Protein AF-A0AAE0CDB9-F1 (afdb_monomer_lite)

Organism: NCBI:txid36881

Sequence (172 aa):
MGVLEEVVAECAEGKREVDEMVKLSMFGSLIFMVWVGMQPRWWLKRFVPWWNSMEVGEMQEWFSGRVKYGTYVLASPLTRRTYVGKFWRGSVDRMKKHVRTTLDTGSRGGKKLYGGLRTRGIHTYFMLPLRTYRSKGDCNADEKVIIKRTQRSEDTLNTVGIQRRRSRAGRP

Secondary structure (DSSP, 8-state):
-HHHHHHHHHHHHHHHHHHHHHHHHHHHHHHHHHH-----HHHHHHHHHHHTTS-HHHHHHHHTT--SEEEEEEE-TTSS-EEEEEESS-HHHHHHHHHHHHH-TT--TTHHHHHHHHHH-GGG-EEEEEEEESSHHHHHHHHHHHHHHHS-BTTHHHHHHHHHHHHHTT--

Radius of gyration: 17.76 Å; chains: 1; bounding box: 52×56×37 Å

Structure (mmCIF, N/CA/C/O backbone):
data_AF-A0AAE0CDB9-F1
#
_entry.id   AF-A0AAE0CDB9-F1
#
loop_
_atom_site.group_PDB
_atom_site.id
_atom_site.type_symbol
_atom_si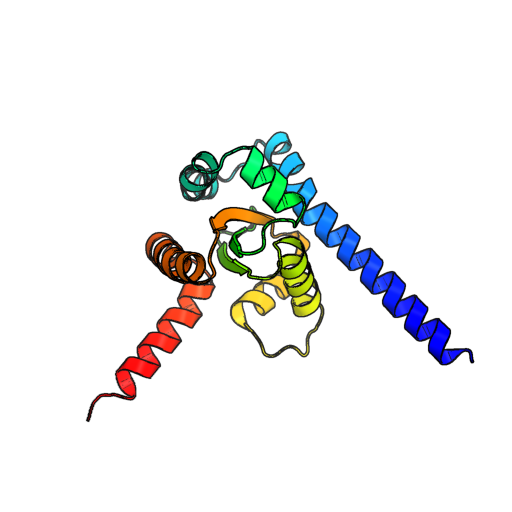te.label_atom_id
_atom_site.label_alt_id
_atom_site.label_comp_id
_atom_site.label_asym_id
_atom_site.label_entity_id
_atom_site.label_seq_id
_atom_site.pdbx_PDB_ins_code
_atom_site.Cartn_x
_atom_site.Cartn_y
_atom_site.Cartn_z
_atom_site.occupancy
_atom_site.B_iso_or_equiv
_atom_site.auth_seq_id
_atom_site.auth_comp_id
_atom_site.auth_asym_id
_atom_site.auth_atom_id
_atom_site.pdbx_PDB_model_num
ATOM 1 N N . MET A 1 1 ? 0.011 -40.985 11.674 1.00 50.28 1 MET A N 1
ATOM 2 C CA . MET A 1 1 ? -0.150 -40.144 10.467 1.00 50.28 1 MET A CA 1
ATOM 3 C C . MET A 1 1 ? -1.219 -39.049 10.605 1.00 50.28 1 MET A C 1
ATOM 5 O O . MET A 1 1 ? -1.173 -38.138 9.800 1.00 50.28 1 MET A O 1
ATOM 9 N N . GLY A 1 2 ? -2.103 -39.043 11.619 1.00 48.12 2 GLY A N 1
ATOM 10 C CA . GLY A 1 2 ? -3.221 -38.074 11.691 1.00 48.12 2 GLY A CA 1
ATOM 11 C C . GLY A 1 2 ? -2.865 -36.601 11.962 1.00 48.12 2 GLY A C 1
ATOM 12 O O . GLY A 1 2 ? -3.461 -35.719 11.364 1.00 48.12 2 GLY A O 1
ATOM 13 N N . VAL A 1 3 ? -1.846 -36.308 12.780 1.00 40.22 3 VAL A N 1
ATOM 14 C CA . VAL A 1 3 ? -1.529 -34.916 13.186 1.00 40.22 3 VAL A CA 1
ATOM 15 C C . VAL A 1 3 ? -0.982 -34.067 12.030 1.00 40.22 3 VAL A C 1
ATOM 17 O O . VAL A 1 3 ? -1.172 -32.857 11.987 1.00 40.22 3 VAL A O 1
ATOM 20 N N . LEU A 1 4 ? -0.297 -34.691 11.066 1.00 29.58 4 LEU A N 1
ATOM 21 C CA . LEU A 1 4 ? 0.273 -33.963 9.931 1.00 29.58 4 LEU A CA 1
ATOM 22 C C . LEU A 1 4 ? -0.808 -33.575 8.912 1.00 29.58 4 LEU A C 1
ATOM 24 O O . LEU A 1 4 ? -0.726 -32.501 8.329 1.00 29.58 4 LEU A O 1
ATOM 28 N N . GLU A 1 5 ? -1.820 -34.424 8.715 1.00 37.44 5 GLU A N 1
ATOM 29 C CA . GLU A 1 5 ? -2.939 -34.134 7.811 1.00 37.44 5 GLU A CA 1
ATOM 30 C C . GLU A 1 5 ? -3.867 -33.062 8.386 1.00 37.44 5 GLU A C 1
ATOM 32 O O . GLU A 1 5 ? -4.307 -32.186 7.647 1.00 37.44 5 GLU A O 1
ATOM 37 N N . GLU A 1 6 ? -4.075 -33.058 9.704 1.00 37.62 6 GLU A N 1
ATOM 38 C CA . GLU A 1 6 ? -4.886 -32.056 10.405 1.00 37.62 6 GLU A CA 1
ATOM 39 C C . GLU A 1 6 ? -4.231 -30.660 10.361 1.00 37.62 6 GLU A C 1
ATOM 41 O O . GLU A 1 6 ? -4.872 -29.679 9.988 1.00 37.62 6 GLU A O 1
ATOM 46 N N . VAL A 1 7 ? -2.910 -30.575 10.576 1.00 37.47 7 VAL A N 1
ATOM 47 C CA . VAL A 1 7 ? -2.145 -29.318 10.434 1.00 37.47 7 VAL A CA 1
ATOM 48 C C . VAL A 1 7 ? -2.082 -28.849 8.975 1.00 37.47 7 VAL A C 1
ATOM 50 O O . VAL A 1 7 ? -2.092 -27.645 8.701 1.00 37.47 7 VAL A O 1
ATOM 53 N N . VAL A 1 8 ? -2.018 -29.774 8.011 1.00 41.91 8 VAL A N 1
ATOM 54 C CA . VAL A 1 8 ? -2.049 -29.441 6.577 1.00 41.91 8 VAL A CA 1
ATOM 55 C C . VAL A 1 8 ? -3.437 -28.949 6.156 1.00 41.91 8 VAL A C 1
ATOM 57 O O . VAL A 1 8 ? -3.506 -28.014 5.355 1.00 41.91 8 VAL A O 1
ATOM 60 N N . ALA A 1 9 ? -4.514 -29.501 6.723 1.00 45.53 9 ALA A N 1
ATOM 61 C CA . ALA A 1 9 ? -5.888 -29.057 6.505 1.00 45.53 9 ALA A CA 1
ATOM 62 C C . ALA A 1 9 ? -6.150 -27.668 7.114 1.00 45.53 9 ALA A C 1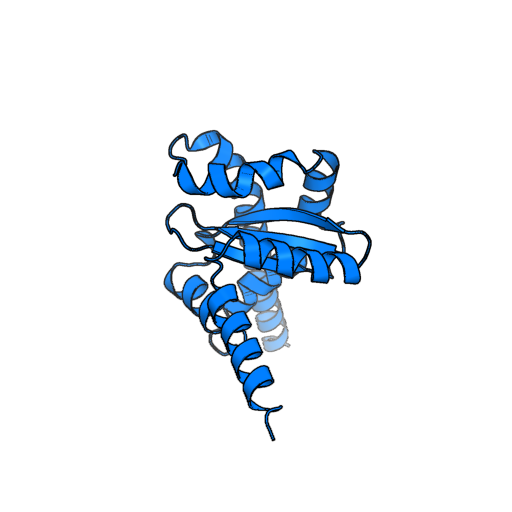
ATOM 64 O O . ALA A 1 9 ? -6.592 -26.780 6.385 1.00 45.53 9 ALA A O 1
ATOM 65 N N . GLU A 1 10 ? -5.754 -27.415 8.368 1.00 42.09 10 GLU A N 1
ATOM 66 C CA . GLU A 1 10 ? -5.826 -26.075 8.984 1.00 42.09 10 GLU A CA 1
ATOM 67 C C . GLU A 1 10 ? -4.988 -25.046 8.203 1.00 42.09 10 GLU A C 1
ATOM 69 O O . GLU A 1 10 ? -5.412 -23.914 7.953 1.00 42.09 10 GLU A O 1
ATOM 74 N N . CYS A 1 11 ? -3.797 -25.439 7.731 1.00 41.84 11 CYS A N 1
ATOM 75 C CA . CYS A 1 11 ? -2.970 -24.590 6.873 1.00 41.84 11 CYS A CA 1
ATOM 76 C C . CYS A 1 11 ? -3.598 -24.340 5.492 1.00 41.84 11 CYS A C 1
ATOM 78 O O . CYS A 1 11 ? -3.310 -23.311 4.869 1.00 41.84 11 CYS A O 1
ATOM 80 N N . ALA A 1 12 ? -4.395 -25.274 4.974 1.00 52.09 12 ALA A N 1
ATOM 81 C CA . ALA A 1 12 ? -5.096 -25.139 3.702 1.00 52.09 12 ALA A CA 1
ATOM 82 C C . ALA A 1 12 ? -6.334 -24.241 3.839 1.00 52.09 12 ALA A C 1
ATOM 84 O O . ALA A 1 12 ? -6.534 -23.371 2.989 1.00 52.09 12 ALA A O 1
ATOM 85 N N . GLU A 1 13 ? -7.095 -24.371 4.927 1.00 56.75 13 GLU A N 1
ATOM 86 C CA . GLU A 1 13 ? -8.220 -23.487 5.252 1.00 56.75 13 GLU A CA 1
ATOM 87 C C . GLU A 1 13 ? -7.752 -22.053 5.491 1.00 56.75 13 GLU A C 1
ATOM 89 O O . GLU A 1 13 ? -8.237 -21.136 4.825 1.00 56.75 13 GLU A O 1
ATOM 94 N N . GLY A 1 14 ? -6.701 -21.854 6.293 1.00 57.88 14 GLY A N 1
ATOM 95 C CA . GLY A 1 14 ? -6.118 -20.526 6.501 1.00 57.88 14 GLY A CA 1
ATOM 96 C C . GLY A 1 14 ? -5.533 -19.910 5.221 1.00 57.88 14 GLY A C 1
ATOM 97 O O . GLY A 1 14 ? -5.554 -18.692 5.034 1.00 57.88 14 GLY A O 1
ATOM 98 N N . LYS A 1 15 ? -5.029 -20.723 4.278 1.00 61.03 15 LYS A N 1
ATOM 99 C CA . LYS A 1 15 ? -4.610 -20.232 2.949 1.00 61.03 15 LYS A CA 1
ATOM 100 C C . LYS A 1 15 ? -5.803 -19.810 2.095 1.00 61.03 15 LYS A C 1
ATOM 102 O O . LYS A 1 15 ? -5.706 -18.790 1.411 1.00 61.03 15 LYS A O 1
ATOM 107 N N . ARG A 1 16 ? -6.895 -20.576 2.128 1.00 65.06 16 ARG A N 1
ATOM 108 C CA . ARG A 1 16 ? -8.112 -20.312 1.354 1.00 65.06 16 ARG A CA 1
ATOM 109 C C . ARG A 1 16 ? -8.809 -19.045 1.846 1.00 65.06 16 ARG A C 1
ATOM 111 O O . ARG A 1 16 ? -9.142 -18.195 1.027 1.00 65.06 16 ARG A O 1
ATOM 118 N N . GLU A 1 17 ? -8.900 -18.862 3.159 1.00 66.12 17 GLU A N 1
ATOM 119 C CA . GLU A 1 17 ? -9.453 -17.658 3.788 1.00 66.12 17 GLU A CA 1
ATOM 120 C C . GLU A 1 17 ? -8.643 -16.402 3.427 1.00 66.12 17 GLU A C 1
ATOM 122 O O . GLU A 1 17 ? -9.200 -15.380 3.023 1.00 66.12 17 GLU A O 1
ATOM 127 N N . VAL A 1 18 ? -7.307 -16.485 3.465 1.00 64.75 18 VAL A N 1
ATOM 128 C CA . VAL A 1 18 ? -6.435 -15.373 3.049 1.00 64.75 18 VAL A CA 1
ATOM 129 C C . VAL A 1 18 ? -6.615 -15.043 1.565 1.00 64.75 18 VAL A C 1
ATOM 131 O O . VAL A 1 18 ? -6.637 -13.865 1.207 1.00 64.75 18 VAL A O 1
ATOM 134 N N . ASP A 1 19 ? -6.742 -16.044 0.695 1.00 71.44 19 ASP A N 1
ATOM 135 C CA . ASP A 1 19 ? -6.957 -15.817 -0.736 1.00 71.44 19 ASP A CA 1
ATOM 136 C C . ASP A 1 19 ? -8.330 -15.193 -1.024 1.00 71.44 19 ASP A C 1
ATOM 138 O O . ASP A 1 19 ? -8.421 -14.295 -1.866 1.00 71.44 19 ASP A O 1
ATOM 142 N N . GLU A 1 20 ? -9.383 -15.589 -0.306 1.00 70.50 20 GLU A N 1
ATOM 143 C CA . GLU A 1 20 ? -10.702 -14.960 -0.420 1.00 70.50 20 GLU A CA 1
ATOM 144 C C . GLU A 1 20 ? -10.717 -13.532 0.124 1.00 70.50 20 GLU A C 1
ATOM 146 O O . GLU A 1 20 ? -11.227 -12.637 -0.548 1.00 70.50 20 GLU A O 1
ATOM 151 N N . MET A 1 21 ? -10.073 -13.266 1.264 1.00 62.78 21 MET A N 1
ATOM 152 C CA . MET A 1 21 ? -9.918 -11.905 1.788 1.00 62.78 21 MET A CA 1
ATOM 153 C C . MET A 1 21 ? -9.136 -11.002 0.831 1.00 62.78 21 MET A C 1
ATOM 155 O O . MET A 1 21 ? -9.481 -9.832 0.652 1.00 62.78 21 MET A O 1
ATOM 159 N N . VAL A 1 22 ? -8.086 -11.525 0.190 1.00 68.44 22 VAL A N 1
ATOM 160 C CA . VAL A 1 22 ? -7.318 -10.778 -0.814 1.00 68.44 22 VAL A CA 1
ATOM 161 C C . VAL A 1 22 ? -8.200 -10.463 -2.019 1.00 68.44 22 VAL A C 1
ATOM 163 O O . VAL A 1 22 ? -8.261 -9.297 -2.416 1.00 68.44 22 VAL A O 1
ATOM 166 N N . LYS A 1 23 ? -8.935 -11.452 -2.545 1.00 68.12 23 LYS A N 1
ATOM 167 C CA . LYS A 1 23 ? -9.891 -11.252 -3.644 1.00 68.12 23 LYS A CA 1
ATOM 168 C C . LYS A 1 23 ? -10.967 -10.232 -3.271 1.00 68.12 23 LYS A C 1
ATOM 170 O O . LYS A 1 23 ? -11.164 -9.286 -4.022 1.00 68.12 23 LYS A O 1
ATOM 175 N N . LEU A 1 24 ? -11.590 -10.343 -2.100 1.00 65.06 24 LEU A N 1
ATOM 176 C CA . LEU A 1 24 ? -12.578 -9.382 -1.598 1.00 65.06 24 LEU A CA 1
ATOM 177 C C . LEU A 1 24 ? -11.988 -7.977 -1.440 1.00 65.06 24 LEU A C 1
ATOM 179 O O . LEU A 1 24 ? -12.629 -7.004 -1.818 1.00 65.06 24 LEU A O 1
ATOM 183 N N . SER A 1 25 ? -10.750 -7.842 -0.964 1.00 64.06 25 SER A N 1
ATOM 184 C CA . SER A 1 25 ? -10.115 -6.525 -0.831 1.00 64.06 25 SER A CA 1
ATOM 185 C C . SER A 1 25 ? -9.767 -5.882 -2.180 1.00 64.06 25 SER A C 1
ATOM 187 O O . SER A 1 25 ? -9.816 -4.656 -2.292 1.00 64.06 25 SER A O 1
ATOM 189 N N . MET A 1 26 ? -9.427 -6.688 -3.197 1.00 64.50 26 MET A N 1
ATOM 190 C CA . MET A 1 26 ? -8.986 -6.232 -4.525 1.00 64.50 26 MET A CA 1
ATOM 191 C C . MET A 1 26 ? -10.145 -6.054 -5.518 1.00 64.50 26 MET A C 1
ATOM 193 O O . MET A 1 26 ? -10.109 -5.140 -6.333 1.00 64.50 26 MET A O 1
ATOM 197 N N . PHE A 1 27 ? -11.183 -6.891 -5.445 1.00 59.94 27 PHE A N 1
ATOM 198 C CA . PHE A 1 27 ? -12.383 -6.801 -6.287 1.00 59.94 27 PHE A CA 1
ATOM 199 C C . PHE A 1 27 ? -13.505 -6.012 -5.616 1.00 59.94 27 PHE A C 1
ATOM 201 O O . PHE A 1 27 ? -14.194 -5.232 -6.275 1.00 59.94 27 PHE A O 1
ATOM 208 N N . GLY A 1 28 ? -13.649 -6.143 -4.295 1.00 56.91 28 GLY A N 1
ATOM 209 C CA . GLY A 1 28 ? -14.584 -5.336 -3.519 1.00 56.91 28 GLY A CA 1
ATOM 210 C C . GLY A 1 28 ? -14.255 -3.851 -3.606 1.00 56.91 28 GLY A C 1
ATOM 211 O O . GLY A 1 28 ? -15.171 -3.047 -3.616 1.00 56.91 28 GLY A O 1
ATOM 212 N N . SER A 1 29 ? -12.988 -3.462 -3.790 1.00 56.69 29 SER A N 1
ATOM 213 C CA . SER A 1 29 ? -12.612 -2.064 -4.053 1.00 56.69 29 SER A CA 1
ATOM 214 C C . SER A 1 29 ? -13.190 -1.538 -5.368 1.00 56.69 29 SER A C 1
ATOM 216 O O . SER A 1 29 ? -13.663 -0.405 -5.400 1.00 56.69 29 SER A O 1
ATOM 218 N N . LEU A 1 30 ? -13.196 -2.340 -6.436 1.00 54.03 30 LEU A N 1
ATOM 219 C CA . LEU A 1 30 ? -13.714 -1.929 -7.743 1.00 54.03 30 LEU A CA 1
ATOM 220 C C . LEU A 1 30 ? -15.244 -1.764 -7.714 1.00 54.03 30 LEU A C 1
ATOM 222 O O . LEU A 1 30 ? -15.767 -0.740 -8.149 1.00 54.03 30 LEU A O 1
ATOM 226 N N . ILE A 1 31 ? -15.951 -2.733 -7.125 1.00 55.62 31 ILE A N 1
ATOM 227 C CA . ILE A 1 31 ? -17.419 -2.726 -7.009 1.00 55.62 31 ILE A CA 1
ATOM 228 C C . ILE A 1 31 ? -17.889 -1.661 -6.007 1.00 55.62 31 ILE A C 1
ATOM 230 O O . ILE A 1 31 ? -18.819 -0.918 -6.298 1.00 55.62 31 ILE A O 1
ATOM 234 N N . PHE A 1 32 ? -17.213 -1.505 -4.865 1.00 52.25 32 PHE A N 1
ATOM 235 C CA . PHE A 1 32 ? -17.520 -0.470 -3.870 1.00 52.25 32 PHE A CA 1
ATOM 236 C C . PHE A 1 32 ? -17.276 0.945 -4.422 1.00 52.25 32 PHE A C 1
ATOM 238 O O . PHE A 1 32 ? -18.015 1.872 -4.103 1.00 52.25 32 PHE A O 1
ATOM 245 N N . MET A 1 33 ? -16.288 1.137 -5.303 1.00 52.44 33 MET A N 1
ATOM 246 C CA . MET A 1 33 ? -16.065 2.439 -5.944 1.00 52.44 33 MET A CA 1
ATOM 247 C C . MET A 1 33 ? -17.187 2.842 -6.905 1.00 52.44 33 MET A C 1
ATOM 249 O O . MET A 1 33 ? -17.522 4.026 -6.950 1.00 52.44 33 MET A O 1
ATOM 253 N N . VAL A 1 34 ? -17.777 1.877 -7.616 1.00 54.28 34 VAL A N 1
ATOM 254 C CA . VAL A 1 34 ? -18.915 2.093 -8.526 1.00 54.28 34 VAL A CA 1
ATOM 255 C C . VAL A 1 34 ? -20.231 2.215 -7.755 1.00 54.28 34 VAL A C 1
ATOM 257 O O . VAL A 1 34 ? -21.057 3.064 -8.075 1.00 54.28 34 VAL A O 1
ATOM 260 N N . TRP A 1 35 ? -20.423 1.399 -6.717 1.00 44.19 35 TRP A N 1
ATOM 261 C CA . TRP A 1 35 ? -21.703 1.282 -6.021 1.00 44.19 35 TRP A CA 1
ATOM 262 C C . TRP A 1 35 ? -21.978 2.417 -5.034 1.00 44.19 35 TRP A C 1
ATOM 264 O O . TRP A 1 35 ? -23.130 2.764 -4.799 1.00 44.19 35 TRP A O 1
ATOM 274 N N . VAL A 1 36 ? -20.944 3.006 -4.430 1.00 46.97 36 VAL A N 1
ATOM 275 C CA . VAL A 1 36 ? -21.188 3.688 -3.161 1.00 46.97 36 VAL A CA 1
ATOM 276 C C . VAL A 1 36 ? -21.816 5.068 -3.292 1.00 46.97 36 VAL A C 1
ATOM 278 O O . VAL A 1 36 ? -22.674 5.352 -2.471 1.00 46.97 36 VAL A O 1
ATOM 281 N N . GLY A 1 37 ? -21.458 5.961 -4.222 1.00 51.56 37 GLY A N 1
ATOM 282 C CA . GLY A 1 37 ? -22.001 7.344 -4.228 1.00 51.56 37 GLY A CA 1
ATOM 283 C C . GLY A 1 37 ? -21.725 8.178 -2.944 1.00 51.56 37 GLY A C 1
ATOM 284 O O . GLY A 1 37 ? -21.654 9.402 -2.991 1.00 51.56 37 GLY A O 1
ATOM 285 N N . MET A 1 38 ? -21.443 7.532 -1.807 1.00 46.44 38 MET A N 1
ATOM 286 C CA . MET A 1 38 ? -20.927 7.995 -0.527 1.00 46.44 38 MET A CA 1
ATOM 287 C C . MET A 1 38 ? -19.401 7.967 -0.581 1.00 46.44 38 MET A C 1
ATOM 289 O O . MET A 1 38 ? -18.725 7.272 0.173 1.00 46.44 38 MET A O 1
ATOM 293 N N . GLN A 1 39 ? -18.814 8.687 -1.522 1.00 57.41 39 GLN A N 1
ATOM 294 C CA . GLN A 1 39 ? -17.375 8.897 -1.509 1.00 57.41 39 GLN A CA 1
ATOM 295 C C . GLN A 1 39 ? -17.097 10.053 -0.542 1.00 57.41 39 GLN A C 1
ATOM 297 O O . GLN A 1 39 ? -17.551 11.174 -0.799 1.00 57.41 39 GLN A O 1
ATOM 302 N N . PRO A 1 40 ? -16.337 9.871 0.555 1.00 55.03 40 PRO A N 1
ATOM 303 C CA . PRO A 1 40 ? -15.833 11.017 1.285 1.00 55.03 40 PRO A CA 1
ATOM 304 C C . PRO A 1 40 ? -14.967 11.846 0.323 1.00 55.03 40 PRO A C 1
ATOM 306 O O . PRO A 1 40 ? -13.839 11.479 0.009 1.00 55.03 40 PRO A O 1
ATOM 309 N N . ARG A 1 41 ? -15.488 12.974 -0.175 1.00 64.69 41 ARG A N 1
ATOM 310 C CA . ARG A 1 41 ? -14.863 13.806 -1.229 1.00 64.69 41 ARG A CA 1
ATOM 311 C C . ARG A 1 41 ? -13.377 14.125 -0.991 1.00 64.69 41 ARG A C 1
ATOM 313 O O . ARG A 1 41 ? -12.654 14.448 -1.927 1.00 64.69 41 ARG A O 1
ATOM 320 N N . TRP A 1 42 ? -12.920 14.048 0.258 1.00 71.00 42 TRP A N 1
ATOM 321 C CA . TRP A 1 42 ? -11.552 14.330 0.673 1.00 71.00 42 TRP A CA 1
ATOM 322 C C . TRP A 1 42 ? -10.506 13.312 0.184 1.00 71.00 42 TRP A C 1
ATOM 324 O O . TRP A 1 42 ? -9.391 13.731 -0.124 1.00 71.00 42 TRP A O 1
ATOM 334 N N . TRP A 1 43 ? -10.808 12.007 0.112 1.00 66.81 43 TRP A N 1
ATOM 335 C CA . TRP A 1 43 ? -9.788 11.005 -0.246 1.00 66.81 43 TRP A CA 1
ATOM 336 C C . TRP A 1 43 ? -9.631 10.873 -1.763 1.00 66.81 43 TRP A C 1
ATOM 338 O O . TRP A 1 43 ? -8.500 10.858 -2.247 1.00 66.81 43 TRP A O 1
ATOM 348 N N . LEU A 1 44 ? -10.738 10.923 -2.517 1.00 67.50 44 LEU A N 1
ATOM 349 C CA . LEU A 1 44 ? -10.703 11.007 -3.979 1.00 67.50 44 LEU A CA 1
ATOM 350 C C . LEU A 1 44 ? -9.881 12.208 -4.442 1.00 67.50 44 LEU A C 1
ATOM 352 O O . LEU A 1 44 ? -8.898 12.028 -5.142 1.00 67.50 44 LEU A O 1
ATOM 356 N N . LYS A 1 45 ? -10.173 13.427 -3.972 1.00 72.81 45 LYS A N 1
ATOM 357 C CA . LYS A 1 45 ? -9.403 14.626 -4.366 1.0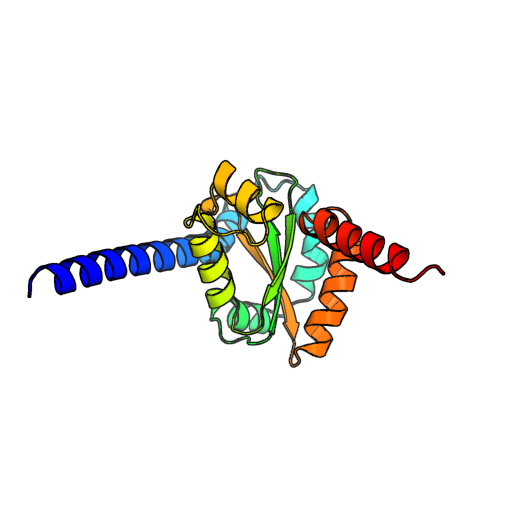0 72.81 45 LYS A CA 1
ATOM 358 C C . LYS A 1 45 ? -7.890 14.490 -4.148 1.00 72.81 45 LYS A C 1
ATOM 360 O O . LYS A 1 45 ? -7.106 15.141 -4.828 1.00 72.81 45 LYS A O 1
ATOM 365 N N . ARG A 1 46 ? -7.479 13.654 -3.196 1.00 73.19 46 ARG A N 1
ATOM 366 C CA . ARG A 1 46 ? -6.082 13.451 -2.815 1.00 73.19 46 ARG A CA 1
ATOM 367 C C . ARG A 1 46 ? -5.372 12.376 -3.639 1.00 73.19 46 ARG A C 1
ATOM 369 O O . ARG A 1 46 ? -4.184 12.538 -3.909 1.00 73.19 46 ARG A O 1
ATOM 376 N N . PHE A 1 47 ? -6.063 11.301 -4.014 1.00 72.00 47 PHE A N 1
ATOM 377 C CA . PHE A 1 47 ? -5.455 10.158 -4.711 1.00 72.00 47 PHE A CA 1
ATOM 378 C C . PHE A 1 47 ? -5.878 10.022 -6.177 1.00 72.00 47 PHE A C 1
ATOM 380 O O . PHE A 1 47 ? -5.135 9.429 -6.951 1.00 72.00 47 PHE A O 1
ATOM 387 N N . VAL A 1 48 ? -6.981 10.647 -6.595 1.00 74.38 48 VAL A N 1
ATOM 388 C CA . VAL A 1 48 ? -7.429 10.703 -7.998 1.00 74.38 48 VAL A CA 1
ATOM 389 C C . VAL A 1 48 ? -6.350 11.235 -8.941 1.00 74.38 48 VAL A C 1
ATOM 391 O O . VAL A 1 48 ? -6.173 10.622 -9.984 1.00 74.38 48 VAL A O 1
ATOM 394 N N . PRO A 1 49 ? -5.557 12.279 -8.615 1.00 77.94 49 PRO A N 1
ATOM 395 C CA . PRO A 1 49 ? -4.495 12.718 -9.524 1.00 77.94 49 PRO A CA 1
ATOM 396 C C . PRO A 1 49 ? -3.446 11.635 -9.809 1.00 77.94 49 PRO A C 1
ATOM 398 O O . PRO A 1 49 ? -2.866 11.605 -10.887 1.00 77.94 49 PRO A O 1
ATOM 401 N N . TRP A 1 50 ? -3.206 10.744 -8.844 1.00 75.50 50 TRP A N 1
ATOM 402 C CA . TRP A 1 50 ? -2.279 9.625 -8.996 1.00 75.50 50 TRP A CA 1
ATOM 403 C C . TRP A 1 50 ? -2.928 8.495 -9.791 1.00 75.50 50 TRP A C 1
ATOM 405 O O . TRP A 1 50 ? -2.310 7.962 -10.705 1.00 75.50 50 TRP A O 1
ATOM 415 N N . TRP A 1 51 ? -4.195 8.197 -9.502 1.00 72.75 51 TRP A N 1
ATOM 416 C CA . TRP A 1 51 ? -4.971 7.200 -10.234 1.00 72.75 51 TRP A CA 1
ATOM 417 C C . TRP A 1 51 ? -5.107 7.555 -11.715 1.00 72.75 51 TRP A C 1
ATOM 419 O O . TRP A 1 51 ? -4.849 6.725 -12.576 1.00 72.75 51 TRP A O 1
ATOM 429 N N . ASN A 1 52 ? -5.448 8.808 -12.014 1.00 75.81 52 ASN A N 1
ATOM 430 C CA . ASN A 1 52 ? -5.598 9.303 -13.381 1.00 75.81 52 ASN A CA 1
ATOM 431 C C . ASN A 1 52 ? -4.274 9.310 -14.156 1.00 75.81 52 ASN A C 1
ATOM 433 O O . ASN A 1 52 ? -4.295 9.471 -15.370 1.00 75.81 52 ASN A O 1
ATOM 437 N N . SER A 1 53 ? -3.135 9.174 -13.468 1.00 79.38 53 SER A N 1
ATOM 438 C CA . SER A 1 53 ? -1.826 9.056 -14.115 1.00 79.38 53 SER A CA 1
ATOM 439 C C . SER A 1 53 ? -1.444 7.622 -14.476 1.00 79.38 53 SER A C 1
ATOM 441 O O . SER A 1 53 ? -0.441 7.445 -15.156 1.00 79.38 53 SER A O 1
ATOM 443 N N . MET A 1 54 ? -2.203 6.621 -14.016 1.00 80.88 54 MET A N 1
ATOM 444 C CA . MET A 1 54 ? -1.979 5.225 -14.384 1.00 80.88 54 MET A CA 1
ATOM 445 C C . MET A 1 54 ? -2.785 4.862 -15.622 1.00 80.88 54 MET A C 1
ATOM 447 O O . MET A 1 54 ? -3.985 5.137 -15.704 1.00 80.88 54 MET A O 1
ATOM 451 N N . GLU A 1 55 ? -2.141 4.169 -16.552 1.00 84.88 55 GLU A N 1
ATOM 452 C CA . GLU A 1 55 ? -2.844 3.594 -17.691 1.00 84.88 55 GLU A CA 1
ATOM 453 C C . GLU A 1 55 ? -3.671 2.375 -17.253 1.00 84.88 55 GLU A C 1
ATOM 455 O O . GLU A 1 55 ? -3.333 1.662 -16.301 1.00 84.88 55 GLU A O 1
ATOM 460 N N . VAL A 1 56 ? -4.766 2.093 -17.967 1.00 78.81 56 VAL A N 1
ATOM 461 C CA . VAL A 1 56 ? -5.640 0.940 -17.674 1.00 78.81 56 VAL A CA 1
ATOM 462 C C . VAL A 1 56 ? -4.851 -0.377 -17.705 1.00 78.81 56 VAL A C 1
ATOM 464 O O . VAL A 1 56 ? -5.064 -1.243 -16.854 1.00 78.81 56 VAL A O 1
ATOM 467 N N . GLY A 1 57 ? -3.888 -0.502 -18.628 1.00 83.44 57 GLY A N 1
ATOM 468 C CA . GLY A 1 57 ? -2.995 -1.659 -18.712 1.00 83.44 57 GLY A CA 1
ATOM 469 C C . GLY A 1 57 ? -2.153 -1.851 -17.448 1.00 83.44 57 GLY A C 1
ATOM 470 O O . GLY A 1 57 ? -2.082 -2.957 -16.918 1.00 83.44 57 GLY A O 1
ATOM 471 N N . GLU A 1 58 ? -1.604 -0.771 -16.887 1.00 83.94 58 GLU A N 1
ATOM 472 C CA . GLU A 1 58 ? -0.811 -0.830 -15.654 1.00 83.94 58 GLU A CA 1
ATOM 473 C C . GLU A 1 58 ? -1.655 -1.245 -14.446 1.00 83.94 58 GLU A C 1
ATOM 475 O O . GLU A 1 58 ? -1.188 -1.992 -13.581 1.00 83.94 58 GLU A O 1
ATOM 480 N N . MET A 1 59 ? -2.912 -0.794 -14.378 1.00 81.75 59 MET A N 1
ATOM 481 C CA . MET A 1 59 ? -3.843 -1.240 -13.339 1.00 81.75 59 MET A CA 1
ATOM 482 C C . MET A 1 59 ? -4.146 -2.732 -13.477 1.00 81.75 59 MET A C 1
ATOM 484 O O . MET A 1 59 ? -4.107 -3.458 -12.484 1.00 81.75 59 MET A O 1
ATOM 488 N N . GLN A 1 60 ? -4.408 -3.213 -14.694 1.00 82.94 60 GLN A N 1
ATOM 489 C CA . GLN A 1 60 ? -4.674 -4.629 -14.938 1.00 82.94 60 GLN A CA 1
ATOM 490 C C . GLN A 1 60 ? -3.467 -5.498 -14.566 1.00 82.94 60 GLN A C 1
ATOM 492 O O . GLN A 1 60 ? -3.615 -6.509 -13.873 1.00 82.94 60 GLN A O 1
ATOM 497 N N . GLU A 1 61 ? -2.257 -5.084 -14.947 1.00 85.56 61 GLU A N 1
ATOM 498 C CA . GLU A 1 61 ? -1.027 -5.760 -14.540 1.00 85.56 61 GLU A CA 1
ATOM 499 C C . GLU A 1 61 ? -0.867 -5.774 -13.017 1.00 85.56 61 GLU A C 1
ATOM 501 O O . GLU A 1 61 ? -0.478 -6.795 -12.437 1.00 85.56 61 GLU A O 1
ATOM 506 N N . TRP A 1 62 ? -1.210 -4.672 -12.349 1.00 88.06 62 TRP A N 1
ATOM 507 C CA . TRP A 1 62 ? -1.158 -4.574 -10.898 1.00 88.06 62 TRP A CA 1
ATOM 508 C C . TRP A 1 62 ? -2.123 -5.549 -10.223 1.00 88.06 62 TRP A C 1
ATOM 510 O O . TRP A 1 62 ? -1.708 -6.282 -9.324 1.00 88.06 62 TRP A O 1
ATOM 520 N N . PHE A 1 63 ? -3.384 -5.611 -10.660 1.00 81.62 63 PHE A N 1
ATOM 521 C CA . PHE A 1 63 ? -4.373 -6.534 -10.091 1.00 81.62 63 PHE A CA 1
ATOM 522 C C . PHE A 1 63 ? -4.064 -7.997 -10.423 1.00 81.62 63 PHE A C 1
ATOM 524 O O . PHE A 1 63 ? -4.331 -8.877 -9.608 1.00 81.62 63 PHE A O 1
ATOM 531 N N . SER A 1 64 ? -3.422 -8.260 -11.564 1.00 84.19 64 SER A N 1
ATOM 532 C CA . SER A 1 64 ? -2.952 -9.603 -11.926 1.00 84.19 64 SER A CA 1
ATOM 533 C C . SER A 1 64 ? -1.755 -10.087 -11.095 1.00 84.19 64 SER A C 1
ATOM 535 O O . SER A 1 64 ? -1.386 -11.257 -11.173 1.00 84.19 64 SER A O 1
ATOM 537 N N . GLY A 1 65 ? -1.111 -9.198 -10.327 1.00 84.38 65 GLY A N 1
ATOM 538 C CA . GLY A 1 65 ? 0.090 -9.512 -9.550 1.00 84.38 65 GLY A CA 1
ATOM 539 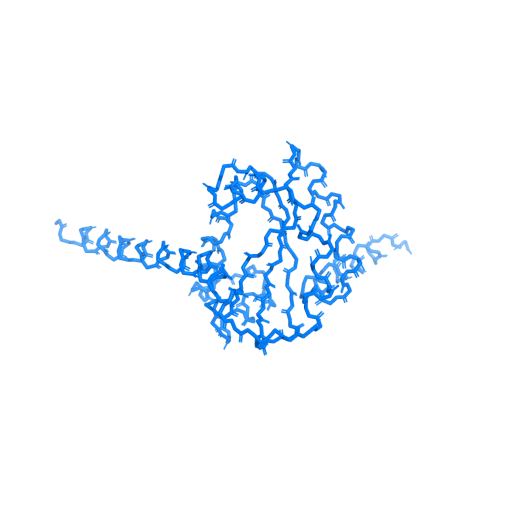C C . GLY A 1 65 ? 1.370 -9.659 -10.383 1.00 84.38 65 GLY A C 1
ATOM 540 O O . GLY A 1 65 ? 2.407 -10.014 -9.826 1.00 84.38 65 GLY A O 1
ATOM 541 N N . ARG A 1 66 ? 1.334 -9.364 -11.691 1.00 85.94 66 ARG A N 1
ATOM 542 C CA . ARG A 1 66 ? 2.496 -9.471 -12.597 1.00 85.94 66 ARG A CA 1
ATOM 543 C C . ARG A 1 66 ? 3.543 -8.376 -12.371 1.00 85.94 66 ARG A C 1
ATOM 545 O O . ARG A 1 66 ? 4.720 -8.572 -12.672 1.00 85.94 66 ARG A O 1
ATOM 552 N N . VAL A 1 67 ? 3.142 -7.239 -11.802 1.00 88.06 67 VAL A N 1
ATOM 553 C CA . VAL A 1 67 ? 4.046 -6.120 -11.505 1.00 88.06 67 VAL A CA 1
ATOM 554 C C . VAL A 1 67 ? 4.992 -6.486 -10.365 1.00 88.06 67 VAL A C 1
ATOM 556 O O . VAL A 1 67 ? 4.557 -6.724 -9.242 1.00 88.06 67 VAL A O 1
ATOM 559 N N . LYS A 1 68 ? 6.306 -6.440 -10.600 1.00 88.69 68 LYS A N 1
ATOM 560 C CA . LYS A 1 68 ? 7.301 -6.712 -9.546 1.00 88.69 68 LYS A CA 1
ATOM 561 C C . LYS A 1 68 ? 7.448 -5.558 -8.553 1.00 88.69 68 LYS A C 1
ATOM 563 O O . LYS A 1 68 ? 7.505 -5.808 -7.348 1.00 88.69 68 LYS A O 1
ATOM 568 N N . TYR A 1 69 ? 7.481 -4.311 -9.029 1.00 92.44 69 TYR A N 1
ATOM 569 C CA . TYR A 1 69 ? 7.733 -3.127 -8.202 1.00 92.44 69 TYR A CA 1
ATOM 570 C C . TYR A 1 69 ? 6.614 -2.098 -8.328 1.00 92.44 69 TYR A C 1
ATOM 572 O O . TYR A 1 69 ? 6.224 -1.725 -9.430 1.00 92.44 69 TYR A O 1
ATOM 580 N N . GLY A 1 70 ? 6.137 -1.587 -7.197 1.00 92.69 70 GLY A N 1
ATOM 581 C CA . GLY A 1 70 ? 5.083 -0.579 -7.197 1.00 92.69 70 GLY A CA 1
ATOM 582 C C . GLY A 1 70 ? 4.887 0.080 -5.844 1.00 92.69 70 GLY A C 1
ATOM 583 O O . GLY A 1 70 ? 5.324 -0.434 -4.807 1.00 92.69 70 GLY A O 1
ATOM 584 N N . THR A 1 71 ? 4.215 1.223 -5.874 1.00 92.25 71 THR A N 1
ATOM 585 C CA . THR A 1 71 ? 3.726 1.936 -4.695 1.00 92.25 71 THR A CA 1
ATOM 586 C C . THR A 1 71 ? 2.207 1.837 -4.630 1.00 92.25 71 THR A C 1
ATOM 588 O O . THR A 1 71 ? 1.519 1.693 -5.641 1.00 92.25 71 THR A O 1
ATOM 591 N N . TYR A 1 72 ? 1.677 1.869 -3.414 1.00 91.25 72 TYR A N 1
ATOM 592 C CA . TYR A 1 72 ? 0.249 1.750 -3.148 1.00 91.25 72 TYR A CA 1
ATOM 593 C C . TYR A 1 72 ? -0.143 2.560 -1.920 1.00 91.25 72 TYR A C 1
ATOM 595 O O . TYR A 1 72 ? 0.703 2.965 -1.114 1.00 91.25 72 TYR A O 1
ATOM 603 N N . VAL A 1 73 ? -1.450 2.727 -1.753 1.00 88.75 73 VAL A N 1
ATOM 604 C CA . VAL A 1 73 ? -2.054 3.259 -0.534 1.00 88.75 73 VAL A CA 1
ATOM 605 C C . VAL A 1 73 ? -3.003 2.233 0.052 1.00 88.75 73 VAL A C 1
ATOM 607 O O . VAL A 1 73 ? -3.858 1.719 -0.653 1.00 88.75 73 VAL A O 1
ATOM 610 N N . LEU A 1 74 ? -2.877 1.960 1.346 1.00 88.94 74 LEU A N 1
ATOM 611 C CA . LEU A 1 74 ? -3.950 1.386 2.145 1.00 88.94 74 LEU A CA 1
ATOM 612 C C . LEU A 1 74 ? -4.810 2.528 2.680 1.00 88.94 74 LEU A C 1
ATOM 614 O O . LEU A 1 74 ? -4.339 3.348 3.474 1.00 88.94 74 LEU A O 1
ATOM 618 N N . ALA A 1 75 ? -6.055 2.597 2.233 1.00 85.50 75 ALA A N 1
ATOM 619 C CA . ALA A 1 75 ? -7.021 3.601 2.655 1.00 85.50 75 ALA A CA 1
ATOM 620 C C . ALA A 1 75 ? -8.301 2.918 3.127 1.00 85.50 75 ALA A C 1
ATOM 622 O O . ALA A 1 75 ? -8.748 1.949 2.526 1.00 85.50 75 ALA A O 1
ATOM 623 N N . SER A 1 76 ? -8.903 3.436 4.191 1.00 82.69 76 SER A N 1
ATOM 624 C CA . SER A 1 76 ? -10.230 3.008 4.629 1.00 82.69 76 SER A CA 1
ATOM 625 C C . SER A 1 76 ? -11.218 4.146 4.368 1.00 82.69 76 SER A C 1
ATOM 627 O O . SER A 1 76 ? -10.931 5.270 4.769 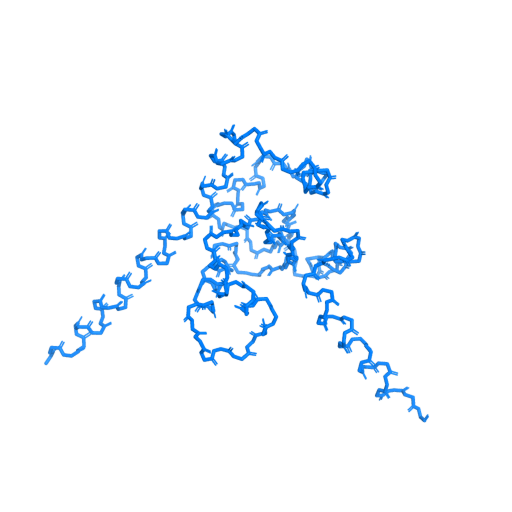1.00 82.69 76 SER A O 1
ATOM 629 N N . PRO A 1 77 ? -12.380 3.916 3.735 1.00 75.19 77 PRO A N 1
ATOM 630 C CA . PRO A 1 77 ? -13.376 4.966 3.515 1.00 75.19 77 PRO A CA 1
ATOM 631 C C . PRO A 1 77 ? -14.011 5.424 4.833 1.00 75.19 77 PRO A C 1
ATOM 633 O O . PRO A 1 77 ? -14.464 6.561 4.944 1.00 75.19 77 PRO A O 1
ATOM 636 N N . LEU A 1 78 ? -13.993 4.555 5.848 1.00 78.50 78 LEU A N 1
ATOM 637 C CA . LEU A 1 78 ? -14.537 4.817 7.176 1.00 78.50 78 LEU A CA 1
ATOM 638 C C . LEU A 1 78 ? -13.596 5.669 8.033 1.00 78.50 78 LEU A C 1
ATOM 640 O O . LEU A 1 78 ? -14.014 6.236 9.039 1.00 78.50 78 LEU A O 1
ATOM 644 N N . THR A 1 79 ? -12.314 5.781 7.664 1.00 76.00 79 THR A N 1
ATOM 645 C CA . THR A 1 79 ? -11.331 6.510 8.473 1.00 76.00 79 THR A CA 1
ATOM 646 C C . THR A 1 79 ? -10.508 7.479 7.640 1.00 76.00 79 THR A C 1
ATOM 648 O O . THR A 1 79 ? -10.145 7.221 6.502 1.00 76.00 79 THR A O 1
ATOM 651 N N . ARG A 1 80 ? -10.092 8.603 8.230 1.00 75.31 80 ARG A N 1
ATOM 652 C CA . ARG A 1 80 ? -9.155 9.529 7.564 1.00 75.31 80 ARG A CA 1
ATOM 653 C C . ARG A 1 80 ? -7.711 9.019 7.512 1.00 75.31 80 ARG A C 1
ATOM 655 O O . ARG A 1 80 ? -6.797 9.785 7.203 1.00 75.31 80 ARG A O 1
ATOM 662 N N . ARG A 1 81 ? -7.484 7.757 7.881 1.00 77.38 81 ARG A N 1
ATOM 663 C CA . ARG A 1 81 ? -6.151 7.180 7.990 1.00 77.38 81 ARG A CA 1
ATOM 664 C C . ARG A 1 81 ? -5.773 6.522 6.680 1.00 77.38 81 ARG A C 1
ATOM 666 O O . ARG A 1 81 ? -6.542 5.775 6.086 1.00 77.38 81 ARG A O 1
ATOM 673 N N . THR A 1 82 ? -4.562 6.828 6.252 1.00 84.25 82 THR A N 1
ATOM 674 C CA . THR A 1 82 ? -3.989 6.289 5.027 1.00 84.25 82 THR A CA 1
ATOM 675 C C . THR A 1 82 ? -2.594 5.800 5.342 1.00 84.25 82 THR A C 1
ATOM 677 O O . THR A 1 82 ? -1.908 6.376 6.187 1.00 84.25 82 THR A O 1
ATOM 680 N N . TYR A 1 83 ? -2.177 4.745 4.672 1.00 86.19 83 TYR A N 1
ATOM 681 C CA . TYR A 1 83 ? -0.824 4.237 4.738 1.00 86.19 83 TYR A CA 1
ATOM 682 C C . TYR A 1 83 ? -0.292 4.146 3.319 1.00 86.19 83 TYR A C 1
ATOM 684 O O . TYR A 1 83 ? -0.901 3.512 2.470 1.00 86.19 83 TYR A O 1
ATOM 692 N N . VAL A 1 84 ? 0.830 4.801 3.059 1.00 88.06 84 VAL A N 1
ATOM 693 C CA . VAL A 1 84 ? 1.549 4.681 1.790 1.00 88.06 84 VAL A CA 1
ATOM 694 C C . VAL A 1 84 ? 2.616 3.619 1.972 1.00 88.06 84 VAL A C 1
ATOM 696 O O . VAL A 1 84 ? 3.367 3.690 2.939 1.00 88.06 84 VAL A O 1
ATOM 699 N N . GLY A 1 85 ? 2.711 2.677 1.041 1.00 89.50 85 GLY A N 1
ATOM 700 C CA . GLY A 1 85 ? 3.781 1.692 1.055 1.00 89.50 85 GLY A CA 1
ATOM 701 C C . GLY A 1 85 ? 4.226 1.281 -0.338 1.00 89.50 85 GLY A C 1
ATOM 702 O O . GLY A 1 85 ? 3.684 1.713 -1.356 1.00 89.50 85 GLY A O 1
ATOM 703 N N . LYS A 1 86 ? 5.217 0.393 -0.361 1.00 92.00 86 LYS A N 1
ATOM 704 C CA . LYS A 1 86 ? 5.761 -0.218 -1.576 1.00 92.00 86 LYS A CA 1
ATOM 705 C C . LYS A 1 86 ? 5.843 -1.738 -1.502 1.00 92.00 86 LYS A C 1
ATOM 707 O O . LYS A 1 86 ? 5.777 -2.338 -0.416 1.00 92.00 86 LYS A O 1
ATOM 712 N N . PHE A 1 87 ? 6.000 -2.358 -2.665 1.00 91.56 87 PHE A N 1
ATOM 713 C CA . PHE A 1 87 ? 6.247 -3.789 -2.821 1.00 91.56 87 PHE A CA 1
ATOM 714 C C . PHE A 1 87 ? 7.328 -4.067 -3.868 1.00 91.56 87 PHE A C 1
ATOM 716 O O . PHE A 1 87 ? 7.554 -3.256 -4.764 1.00 91.56 87 PHE A O 1
ATOM 723 N N . TRP A 1 88 ? 7.995 -5.219 -3.725 1.00 90.12 88 TRP A N 1
ATOM 724 C CA . TRP A 1 88 ? 9.070 -5.686 -4.620 1.00 90.12 88 TRP A CA 1
ATOM 725 C C . TRP A 1 88 ? 8.864 -7.107 -5.161 1.00 90.12 88 TRP A C 1
ATOM 727 O O . TRP A 1 88 ? 9.731 -7.631 -5.854 1.00 90.12 88 TRP A O 1
ATOM 737 N N . ARG A 1 89 ? 7.767 -7.762 -4.775 1.00 86.38 89 ARG A N 1
ATOM 738 C CA . ARG A 1 89 ? 7.464 -9.157 -5.122 1.00 86.38 89 ARG A CA 1
ATOM 739 C C . ARG A 1 89 ? 6.022 -9.318 -5.606 1.00 86.38 89 ARG A C 1
ATOM 741 O O . ARG A 1 89 ? 5.454 -10.380 -5.462 1.00 86.38 89 ARG A O 1
ATOM 748 N N . GLY A 1 90 ? 5.411 -8.254 -6.122 1.00 90.00 90 GLY A N 1
ATOM 749 C CA . GLY A 1 90 ? 3.983 -8.269 -6.441 1.00 90.00 90 GLY A CA 1
ATOM 750 C C . GLY A 1 90 ? 3.103 -7.588 -5.399 1.00 90.00 90 GLY A C 1
ATOM 751 O O . GLY A 1 90 ? 3.388 -7.577 -4.195 1.00 90.00 90 GLY A O 1
ATOM 752 N N . SER A 1 91 ? 2.019 -7.005 -5.898 1.00 90.12 91 SER A N 1
ATOM 753 C CA . SER A 1 91 ? 0.932 -6.389 -5.131 1.00 90.12 91 SER A CA 1
ATOM 754 C C . SER A 1 91 ? 0.198 -7.427 -4.276 1.00 90.12 91 SER A C 1
ATOM 756 O O . SER A 1 91 ? 0.041 -7.232 -3.070 1.00 90.12 91 SER A O 1
ATOM 758 N N . VAL A 1 92 ? -0.157 -8.568 -4.876 1.00 90.00 92 VAL A N 1
ATOM 759 C CA . VAL A 1 92 ? -0.867 -9.686 -4.234 1.00 90.00 92 VAL A CA 1
ATOM 760 C C . VAL A 1 92 ? -0.068 -10.239 -3.055 1.00 90.00 92 VAL A C 1
ATOM 762 O O . VAL A 1 92 ? -0.586 -10.330 -1.943 1.00 90.00 92 VAL A O 1
ATOM 765 N N . ASP A 1 93 ? 1.222 -10.520 -3.250 1.00 91.31 93 ASP A N 1
ATOM 766 C CA . ASP A 1 93 ? 2.111 -10.996 -2.183 1.00 91.31 93 ASP A CA 1
ATOM 767 C C . ASP A 1 93 ? 2.225 -9.990 -1.037 1.00 91.31 93 ASP A C 1
ATOM 769 O O . ASP A 1 93 ? 2.268 -10.355 0.145 1.00 91.31 93 ASP A O 1
ATOM 773 N N . ARG A 1 94 ? 2.248 -8.693 -1.366 1.00 91.88 94 ARG A N 1
ATOM 774 C CA . ARG A 1 94 ? 2.268 -7.643 -0.349 1.00 91.88 94 ARG A CA 1
ATOM 775 C C . ARG A 1 94 ? 0.964 -7.596 0.437 1.00 91.88 94 ARG A C 1
ATOM 777 O O . ARG A 1 94 ? 1.035 -7.419 1.654 1.00 91.88 94 ARG A O 1
ATOM 784 N N . MET A 1 95 ? -0.180 -7.774 -0.221 1.00 89.69 95 MET A N 1
ATOM 785 C CA . MET A 1 95 ? -1.483 -7.816 0.439 1.00 89.69 95 MET A CA 1
ATOM 786 C C . MET A 1 95 ? -1.611 -9.046 1.339 1.00 89.69 95 MET A C 1
ATOM 788 O O . MET A 1 95 ? -1.930 -8.904 2.518 1.00 89.69 95 MET A O 1
ATOM 792 N N . LYS A 1 96 ? -1.217 -10.231 0.852 1.00 90.19 96 LYS A N 1
ATOM 793 C CA . LYS A 1 96 ? -1.124 -11.464 1.656 1.00 90.19 96 LYS A CA 1
ATOM 794 C C . LYS A 1 96 ? -0.273 -11.260 2.902 1.00 90.19 96 LYS A C 1
ATOM 796 O O . LYS A 1 96 ? -0.654 -11.670 3.996 1.00 90.19 96 LYS A O 1
ATOM 801 N N . LYS A 1 97 ? 0.870 -10.580 2.762 1.00 89.75 97 LYS A N 1
ATOM 802 C CA . LYS A 1 97 ? 1.713 -10.222 3.906 1.00 89.75 97 LYS A CA 1
ATOM 803 C C . LYS A 1 97 ? 0.972 -9.329 4.901 1.00 89.75 97 LYS A C 1
ATOM 805 O O . LYS A 1 97 ? 1.116 -9.556 6.100 1.00 89.75 97 LYS A O 1
ATOM 810 N N . HIS A 1 98 ? 0.212 -8.334 4.444 1.00 89.88 98 HIS A N 1
ATOM 811 C CA . HIS A 1 98 ? -0.557 -7.473 5.346 1.00 89.88 98 HIS A CA 1
ATOM 812 C C . HIS A 1 98 ? -1.627 -8.240 6.109 1.00 89.88 98 HIS A C 1
ATOM 814 O O . HIS A 1 98 ? -1.704 -8.081 7.324 1.00 89.88 98 HIS A O 1
ATOM 820 N N . VAL A 1 99 ? -2.379 -9.109 5.428 1.00 88.81 99 VAL A N 1
ATOM 821 C CA . VAL A 1 99 ? -3.380 -9.986 6.054 1.00 88.81 99 VAL A CA 1
ATOM 822 C C . VAL A 1 99 ? -2.718 -10.854 7.117 1.00 88.81 99 VAL A C 1
ATOM 824 O O . VAL A 1 99 ? -3.035 -10.715 8.295 1.00 88.81 99 VAL A O 1
ATOM 827 N N . ARG A 1 100 ? -1.705 -11.646 6.741 1.00 88.75 100 ARG A N 1
ATOM 828 C CA . ARG A 1 100 ? -1.001 -12.541 7.676 1.00 88.75 100 ARG A CA 1
ATOM 829 C C . ARG A 1 100 ? -0.422 -11.802 8.878 1.00 88.75 100 ARG A C 1
ATOM 831 O O . ARG A 1 100 ? -0.587 -12.244 10.002 1.00 88.75 100 ARG A O 1
ATOM 838 N N . THR A 1 101 ? 0.221 -10.656 8.651 1.00 87.44 101 THR A N 1
ATOM 839 C CA . THR A 1 101 ? 0.822 -9.861 9.738 1.00 87.44 101 THR A CA 1
ATOM 840 C C . THR A 1 101 ? -0.234 -9.238 10.655 1.00 87.44 101 THR A C 1
ATOM 842 O O . THR A 1 101 ? 0.043 -8.970 11.820 1.00 87.44 101 THR A O 1
ATOM 845 N N . THR A 1 102 ? -1.432 -8.969 10.134 1.00 86.19 102 THR A N 1
ATOM 846 C CA . THR A 1 102 ? -2.542 -8.448 10.937 1.00 86.19 102 THR A CA 1
ATOM 847 C C . THR A 1 102 ? -3.149 -9.555 11.793 1.00 86.19 102 THR A C 1
ATOM 849 O O . THR A 1 102 ? -3.416 -9.313 12.963 1.00 86.19 102 THR A O 1
ATOM 852 N N . LEU A 1 103 ? -3.309 -10.761 11.244 1.00 85.19 103 LEU A N 1
ATOM 853 C CA . LEU A 1 103 ? -3.824 -11.922 11.977 1.00 85.19 103 LEU A CA 1
ATOM 854 C C . LEU A 1 103 ? -2.822 -12.444 13.022 1.00 85.19 103 LEU A C 1
ATOM 856 O O . LEU A 1 103 ? -3.218 -12.831 14.115 1.00 85.19 103 LEU A O 1
ATOM 860 N N . ASP A 1 104 ? -1.522 -12.378 12.732 1.00 84.31 104 ASP A N 1
ATOM 861 C CA . ASP A 1 104 ? -0.464 -12.752 13.672 1.00 84.31 104 ASP A CA 1
ATOM 862 C C . ASP A 1 104 ? -0.255 -11.669 14.749 1.00 84.31 104 ASP A C 1
ATOM 864 O O . ASP A 1 104 ? 0.408 -10.641 14.546 1.00 84.31 104 ASP A O 1
ATOM 868 N N . THR A 1 105 ? -0.817 -11.902 15.935 1.00 68.88 105 THR A N 1
ATOM 869 C CA . THR A 1 105 ? -0.705 -11.015 17.104 1.00 68.88 105 THR A CA 1
ATOM 870 C C . THR A 1 105 ? 0.720 -10.933 17.671 1.00 68.88 105 THR A C 1
ATOM 872 O O . THR A 1 105 ? 1.046 -9.936 18.322 1.00 68.88 105 THR A O 1
ATOM 875 N N . GLY A 1 106 ? 1.599 -11.895 17.357 1.00 67.38 106 GLY A N 1
ATOM 876 C CA . GLY A 1 106 ? 2.994 -11.952 17.811 1.00 67.38 106 GLY A CA 1
ATOM 877 C C . GLY A 1 106 ? 3.975 -11.105 16.988 1.00 67.38 106 GLY A C 1
ATOM 878 O O . GLY A 1 106 ? 5.092 -10.819 17.439 1.00 67.38 106 GLY A O 1
ATOM 879 N N . SER A 1 107 ? 3.576 -10.641 15.800 1.00 68.25 107 SER A N 1
ATOM 880 C CA . SER A 1 107 ? 4.453 -9.862 14.921 1.00 68.25 107 SER A CA 1
ATOM 881 C C . SER A 1 107 ? 4.842 -8.498 15.515 1.00 68.25 107 SER A C 1
ATOM 883 O O . SER A 1 107 ? 4.009 -7.628 15.792 1.00 68.25 107 SER A O 1
ATOM 885 N N . ARG A 1 108 ? 6.158 -8.273 15.667 1.00 60.97 108 ARG A N 1
ATOM 886 C CA . ARG A 1 108 ? 6.751 -7.023 16.194 1.00 60.97 108 ARG A CA 1
ATOM 887 C C . ARG A 1 108 ? 6.901 -5.909 15.148 1.00 60.97 108 ARG A C 1
ATOM 889 O O . ARG A 1 108 ? 7.210 -4.770 15.509 1.00 60.97 108 ARG A O 1
ATOM 896 N N . GLY A 1 109 ? 6.726 -6.212 13.861 1.00 62.88 109 GLY A N 1
ATOM 897 C CA . GLY A 1 109 ? 6.909 -5.245 12.777 1.00 62.88 109 GLY A CA 1
ATOM 898 C C . GLY A 1 109 ? 5.765 -4.234 12.709 1.00 62.88 109 GLY A C 1
ATOM 899 O O . GLY A 1 109 ? 4.614 -4.600 12.884 1.00 62.88 109 GLY A O 1
ATOM 900 N N . GLY A 1 110 ? 6.059 -2.955 12.440 1.00 67.56 110 GLY A N 1
ATOM 901 C CA . GLY A 1 110 ? 5.037 -1.968 12.056 1.00 67.56 110 GLY A CA 1
ATOM 902 C C . GLY A 1 110 ? 3.894 -1.764 13.060 1.00 67.56 110 GLY A C 1
ATOM 903 O O . GLY A 1 110 ? 2.755 -1.600 12.629 1.00 67.56 110 GLY A O 1
ATOM 904 N N . LYS A 1 111 ? 4.184 -1.747 14.373 1.00 71.06 111 LYS A N 1
ATOM 905 C CA . LYS A 1 111 ? 3.187 -1.686 15.469 1.00 71.06 111 LYS A CA 1
ATOM 906 C C . LYS A 1 111 ? 2.028 -0.704 15.242 1.00 71.06 111 LYS A C 1
ATOM 908 O O . LYS A 1 111 ? 0.901 -1.023 15.594 1.00 71.06 111 LYS A O 1
ATOM 913 N N . LYS A 1 112 ? 2.286 0.474 14.658 1.00 76.19 112 LYS A N 1
ATOM 914 C CA . LYS A 1 112 ? 1.244 1.478 14.376 1.00 76.19 112 LYS A CA 1
ATOM 915 C C . LYS A 1 112 ? 0.292 1.045 13.259 1.00 76.19 112 LYS A C 1
ATOM 917 O O . LYS A 1 112 ? -0.911 1.051 13.486 1.00 76.19 112 LYS A O 1
ATOM 922 N N . LEU A 1 113 ? 0.834 0.630 12.110 1.00 83.75 113 LEU A N 1
ATOM 923 C CA . LEU A 1 113 ? 0.041 0.160 10.972 1.00 83.75 113 LEU A CA 1
ATOM 924 C C . LEU A 1 113 ? -0.762 -1.080 11.364 1.00 83.75 113 LEU A C 1
ATOM 926 O O . LEU A 1 113 ? -1.985 -1.061 11.330 1.00 83.75 113 LEU A O 1
ATOM 930 N N . TYR A 1 114 ? -0.080 -2.149 11.779 1.00 85.56 114 TYR A N 1
ATOM 931 C CA . TYR A 1 114 ? -0.751 -3.421 12.045 1.00 85.56 114 TYR A CA 1
ATOM 932 C C . TYR A 1 114 ? -1.585 -3.384 13.326 1.00 85.56 114 TYR A C 1
ATOM 934 O O . TYR A 1 114 ? -2.588 -4.079 13.411 1.00 85.56 114 TYR A O 1
ATOM 942 N N . GLY A 1 115 ? -1.248 -2.524 14.293 1.00 82.50 115 GLY A N 1
ATOM 943 C CA . GLY A 1 115 ? -2.146 -2.207 15.404 1.00 82.50 115 GLY A CA 1
ATOM 944 C C . GLY A 1 115 ? -3.452 -1.584 14.911 1.00 82.50 115 GLY A C 1
ATOM 945 O O . GLY A 1 115 ? -4.522 -2.064 15.262 1.00 82.50 115 GLY A O 1
ATOM 946 N N . GLY A 1 116 ? -3.374 -0.576 14.034 1.00 81.94 116 GLY A N 1
ATOM 947 C CA . GLY A 1 116 ? -4.552 0.048 13.427 1.00 81.94 116 GLY A CA 1
ATOM 948 C C . GLY A 1 116 ? -5.390 -0.918 12.585 1.00 81.94 116 GLY A C 1
ATOM 949 O O . GLY A 1 116 ? -6.614 -0.923 12.717 1.00 81.94 116 GLY A O 1
ATOM 950 N N . LEU A 1 117 ? -4.736 -1.752 11.767 1.00 86.06 117 LEU A N 1
ATOM 951 C CA . LEU A 1 117 ? -5.395 -2.785 10.962 1.00 86.06 117 LEU A CA 1
ATOM 952 C C . LEU A 1 117 ? -6.078 -3.843 11.839 1.00 86.06 117 LEU A C 1
ATOM 954 O O . LEU A 1 117 ? -7.188 -4.253 11.519 1.00 86.06 117 LEU A O 1
ATOM 958 N N . ARG A 1 118 ? -5.467 -4.249 12.960 1.00 86.06 118 ARG A N 1
ATOM 959 C CA . ARG A 1 118 ? -6.070 -5.196 13.912 1.00 86.06 118 ARG A CA 1
ATOM 960 C C . ARG A 1 118 ? -7.295 -4.618 14.603 1.00 86.06 118 ARG A C 1
ATOM 962 O O . ARG A 1 118 ? -8.334 -5.259 14.621 1.00 86.06 118 ARG A O 1
ATOM 969 N N . THR A 1 119 ? -7.193 -3.399 15.131 1.00 85.00 119 THR A N 1
ATOM 970 C CA . THR A 1 119 ? -8.291 -2.769 15.881 1.00 85.00 119 THR A CA 1
ATOM 971 C C . THR A 1 119 ? -9.544 -2.562 15.032 1.00 85.00 119 THR A C 1
ATOM 973 O O . THR A 1 119 ? -10.647 -2.617 15.559 1.00 85.00 119 THR A O 1
ATOM 976 N N . ARG A 1 120 ? -9.389 -2.286 13.733 1.00 83.56 120 ARG A N 1
ATOM 977 C CA . ARG A 1 120 ? -10.518 -1.972 12.841 1.00 83.56 120 ARG A CA 1
ATOM 978 C C . ARG A 1 120 ? -10.892 -3.098 11.885 1.00 83.56 120 ARG A C 1
ATOM 980 O O . ARG A 1 120 ? -11.904 -2.991 11.209 1.00 83.56 120 ARG A O 1
ATOM 987 N N . GLY A 1 121 ? -10.067 -4.134 11.799 1.00 85.19 121 GLY A N 1
ATOM 988 C CA . GLY A 1 121 ? -10.170 -5.177 10.789 1.00 85.19 121 GLY A CA 1
ATOM 989 C C . GLY A 1 121 ? -9.561 -4.751 9.452 1.00 85.19 121 GLY A C 1
ATOM 990 O O . GLY A 1 121 ? -9.895 -3.706 8.890 1.00 85.19 121 GLY A O 1
ATOM 991 N N . ILE A 1 122 ? -8.682 -5.594 8.903 1.00 85.31 122 ILE A N 1
ATOM 992 C CA . ILE A 1 122 ? -8.027 -5.345 7.610 1.00 85.31 122 ILE A CA 1
ATOM 993 C C . ILE A 1 122 ? -9.020 -5.261 6.442 1.00 85.31 122 ILE A C 1
ATOM 995 O O . ILE A 1 122 ? -8.773 -4.531 5.490 1.00 85.31 122 ILE A O 1
ATOM 999 N N . HIS A 1 123 ? -10.168 -5.933 6.547 1.00 83.38 123 HIS A N 1
ATOM 1000 C CA . HIS A 1 123 ? -11.241 -5.902 5.549 1.00 83.38 123 HIS A CA 1
ATOM 1001 C C . HIS A 1 123 ? -11.846 -4.499 5.349 1.00 83.38 123 HIS A C 1
ATOM 1003 O O . HIS A 1 123 ? -12.475 -4.242 4.330 1.00 83.38 123 HIS A O 1
ATOM 1009 N N . THR A 1 124 ? -11.638 -3.573 6.293 1.00 84.00 124 THR A N 1
ATOM 1010 C CA . THR A 1 124 ? -12.092 -2.175 6.173 1.00 84.00 124 THR A CA 1
ATOM 1011 C C . THR A 1 124 ? -11.131 -1.287 5.379 1.00 84.00 124 THR A C 1
ATOM 1013 O O . THR A 1 124 ? -11.402 -0.094 5.199 1.00 84.00 124 THR A O 1
ATOM 1016 N N . TYR A 1 125 ? -9.997 -1.837 4.932 1.00 85.69 125 TYR A N 1
ATOM 1017 C CA . TYR A 1 125 ? -8.963 -1.137 4.181 1.00 85.69 125 TYR A CA 1
ATOM 1018 C C . TYR A 1 125 ? -8.862 -1.674 2.755 1.00 85.69 125 TYR A C 1
ATOM 1020 O O . TYR A 1 125 ? -8.838 -2.877 2.513 1.00 85.69 125 TYR A O 1
ATOM 1028 N N . PHE A 1 126 ? -8.698 -0.752 1.813 1.00 85.88 126 PHE A N 1
ATOM 1029 C CA . PHE A 1 126 ? -8.475 -1.034 0.404 1.00 85.88 126 PHE A CA 1
ATOM 1030 C C . PHE A 1 126 ? -7.040 -0.706 0.031 1.00 85.88 126 PHE A C 1
ATOM 1032 O O . PHE A 1 126 ? -6.530 0.360 0.385 1.00 85.88 126 PHE A O 1
ATOM 1039 N N . MET A 1 127 ? -6.396 -1.618 -0.696 1.00 88.75 127 MET A N 1
ATOM 1040 C CA . MET A 1 127 ? -5.084 -1.388 -1.290 1.00 88.75 127 MET A CA 1
ATOM 1041 C C . MET A 1 127 ? -5.272 -0.850 -2.700 1.00 88.75 127 MET A C 1
ATOM 1043 O O . MET A 1 127 ? -5.787 -1.543 -3.570 1.00 88.75 127 MET A O 1
ATOM 1047 N N . LEU A 1 128 ? -4.851 0.389 -2.911 1.00 87.25 128 LEU A N 1
ATOM 1048 C CA . LEU A 1 128 ? -5.037 1.105 -4.161 1.00 87.25 128 LEU A CA 1
ATOM 1049 C C . LEU A 1 128 ? -3.685 1.304 -4.839 1.00 87.25 128 LEU A C 1
ATOM 1051 O O . LEU A 1 128 ? -2.746 1.764 -4.170 1.00 87.25 128 LEU A O 1
ATOM 1055 N N . PRO A 1 129 ? -3.557 0.971 -6.131 1.00 90.06 129 PRO A N 1
ATOM 1056 C CA . PRO A 1 129 ? -2.330 1.222 -6.863 1.00 90.06 129 PRO A CA 1
ATOM 1057 C C . PRO A 1 129 ? -2.086 2.731 -6.977 1.00 90.06 129 PRO A C 1
ATOM 1059 O O . PRO A 1 129 ? -3.018 3.513 -7.150 1.00 90.06 129 PRO A O 1
ATOM 1062 N N . LEU A 1 130 ? -0.824 3.143 -6.840 1.00 88.38 130 LEU A N 1
ATOM 1063 C CA . LEU A 1 130 ? -0.411 4.507 -7.172 1.00 88.38 130 LEU A CA 1
ATOM 1064 C C . LEU A 1 130 ? 0.384 4.538 -8.467 1.00 88.38 130 LEU A C 1
ATOM 1066 O O . LEU A 1 130 ? 0.067 5.328 -9.345 1.00 88.38 130 LEU A O 1
ATOM 1070 N N . ARG A 1 131 ? 1.454 3.735 -8.532 1.00 89.75 131 ARG A N 1
ATOM 1071 C CA . ARG A 1 131 ? 2.388 3.662 -9.659 1.00 89.75 131 ARG A CA 1
ATOM 1072 C C . ARG A 1 131 ? 3.110 2.323 -9.686 1.00 89.75 131 ARG A C 1
ATOM 1074 O O . ARG A 1 131 ? 3.368 1.723 -8.635 1.00 89.75 131 ARG A O 1
ATOM 1081 N N . THR A 1 132 ? 3.479 1.894 -10.883 1.00 90.69 132 THR A N 1
ATOM 1082 C CA . THR A 1 132 ? 4.350 0.745 -11.138 1.00 90.69 132 THR A CA 1
ATOM 1083 C C . THR A 1 132 ? 5.749 1.249 -11.510 1.00 90.69 132 THR A C 1
ATOM 1085 O O . THR A 1 132 ? 5.929 2.399 -11.904 1.00 90.69 132 THR A O 1
ATOM 1088 N N . TYR A 1 133 ? 6.774 0.418 -11.319 1.00 91.06 133 TYR A N 1
ATOM 1089 C CA . TYR A 1 133 ? 8.150 0.780 -11.666 1.00 91.06 133 TYR A CA 1
ATOM 1090 C C . TYR A 1 133 ? 8.870 -0.400 -12.298 1.00 91.06 133 TYR A C 1
ATOM 1092 O O . TYR A 1 133 ? 8.630 -1.562 -11.961 1.00 91.06 133 TYR A O 1
ATOM 1100 N N . ARG A 1 134 ? 9.838 -0.085 -13.159 1.00 89.00 134 ARG A N 1
ATOM 1101 C CA . ARG A 1 134 ? 10.752 -1.077 -13.737 1.00 89.00 134 ARG A CA 1
ATOM 1102 C C . ARG A 1 134 ? 11.891 -1.437 -12.785 1.00 89.00 134 ARG A C 1
ATOM 1104 O O . ARG A 1 134 ? 12.406 -2.550 -12.844 1.00 89.00 134 ARG A O 1
ATOM 1111 N N . SER A 1 135 ? 12.255 -0.525 -11.879 1.00 92.25 135 SER A N 1
ATOM 1112 C CA . SER A 1 135 ? 13.366 -0.706 -10.946 1.00 92.25 135 SER A CA 1
ATOM 1113 C C . SER A 1 135 ? 12.961 -0.517 -9.479 1.00 92.25 135 SER A C 1
ATOM 1115 O O . SER A 1 135 ? 12.037 0.219 -9.122 1.00 92.25 135 SER A O 1
ATOM 1117 N N . LYS A 1 136 ? 13.720 -1.168 -8.591 1.00 90.69 136 LYS A N 1
ATOM 1118 C CA . LYS A 1 136 ? 13.613 -0.987 -7.136 1.00 90.69 136 LYS A CA 1
ATOM 1119 C C . LYS A 1 136 ? 14.074 0.409 -6.689 1.00 90.69 136 LYS A C 1
ATOM 1121 O O . LYS A 1 136 ? 13.599 0.902 -5.664 1.00 90.69 136 LYS A O 1
ATOM 1126 N N . GLY A 1 137 ? 15.015 1.016 -7.418 1.00 88.50 137 GLY A N 1
ATOM 1127 C CA . GLY A 1 137 ? 15.572 2.335 -7.112 1.00 88.50 137 GLY A CA 1
ATOM 1128 C C . GLY A 1 137 ? 14.517 3.429 -7.227 1.00 88.50 137 GLY A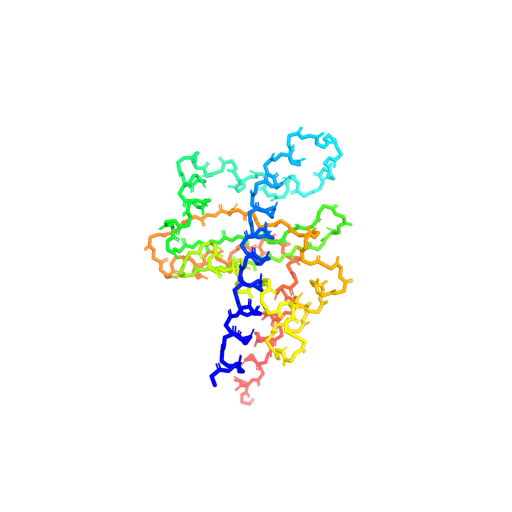 C 1
ATOM 1129 O O . GLY A 1 137 ? 14.281 4.153 -6.258 1.00 88.50 137 GLY A O 1
ATOM 1130 N N . ASP A 1 138 ? 13.807 3.453 -8.353 1.00 88.88 138 ASP A N 1
ATOM 1131 C CA . ASP A 1 138 ? 12.776 4.457 -8.648 1.00 88.88 138 ASP A CA 1
ATOM 1132 C C . ASP A 1 138 ? 11.608 4.352 -7.668 1.00 88.88 138 ASP A C 1
ATOM 1134 O O . ASP A 1 138 ? 11.189 5.343 -7.071 1.00 88.88 138 ASP A O 1
ATOM 1138 N N . CYS A 1 139 ? 11.174 3.120 -7.388 1.00 89.50 139 CYS A N 1
ATOM 1139 C CA . CYS A 1 139 ? 10.139 2.827 -6.399 1.00 89.50 139 CYS A CA 1
ATOM 1140 C C . CYS A 1 139 ? 10.492 3.382 -5.002 1.00 89.50 139 CYS A C 1
ATOM 1142 O O . CYS A 1 139 ? 9.642 3.928 -4.297 1.00 89.50 139 CYS A O 1
ATOM 1144 N N . ASN A 1 140 ? 11.763 3.290 -4.590 1.00 86.88 140 ASN A N 1
ATOM 1145 C CA . ASN A 1 140 ? 12.222 3.834 -3.309 1.00 86.88 140 ASN A CA 1
ATOM 1146 C C . ASN A 1 140 ? 12.294 5.366 -3.293 1.00 86.88 140 ASN A C 1
ATOM 1148 O O . ASN A 1 140 ? 12.088 5.969 -2.235 1.00 86.88 140 ASN A O 1
ATOM 1152 N N . ALA A 1 141 ? 12.666 5.985 -4.413 1.00 85.88 141 ALA A N 1
ATOM 1153 C CA . ALA A 1 141 ? 12.740 7.434 -4.527 1.00 85.88 141 ALA A CA 1
ATOM 1154 C C . ALA A 1 141 ? 11.334 8.044 -4.486 1.00 85.88 141 ALA A C 1
ATOM 1156 O O . ALA A 1 141 ? 11.083 8.942 -3.677 1.00 85.88 141 ALA A O 1
ATOM 1157 N N . ASP A 1 142 ? 10.404 7.497 -5.273 1.00 85.25 142 ASP A N 1
ATOM 1158 C CA . ASP A 1 142 ? 9.059 8.055 -5.400 1.00 85.25 142 ASP A CA 1
ATOM 1159 C C . ASP A 1 142 ? 8.207 7.810 -4.144 1.00 85.25 142 ASP A C 1
ATOM 1161 O O . ASP A 1 142 ? 7.468 8.696 -3.721 1.00 85.25 142 ASP A O 1
ATOM 1165 N N . GLU A 1 143 ? 8.384 6.686 -3.431 1.00 84.31 143 GLU A N 1
ATOM 1166 C CA . GLU A 1 143 ? 7.731 6.464 -2.126 1.00 84.31 143 GLU A CA 1
ATOM 1167 C C . GLU A 1 143 ? 7.993 7.631 -1.158 1.00 84.31 143 GLU A C 1
ATOM 1169 O O . GLU A 1 143 ? 7.076 8.133 -0.503 1.00 84.31 143 GLU A O 1
ATOM 1174 N N . LYS A 1 144 ? 9.238 8.120 -1.094 1.00 82.31 144 LYS A N 1
ATOM 1175 C CA . LYS A 1 144 ? 9.592 9.254 -0.227 1.00 82.31 144 LYS A CA 1
ATOM 1176 C C . LYS A 1 144 ? 8.893 10.538 -0.667 1.00 82.31 144 LYS A C 1
ATOM 1178 O O . LYS A 1 144 ? 8.498 11.331 0.189 1.00 82.31 144 LYS A O 1
ATOM 1183 N N . VAL A 1 145 ? 8.746 10.752 -1.974 1.00 85.06 145 VAL A N 1
ATOM 1184 C CA . VAL A 1 145 ? 8.046 11.915 -2.538 1.00 85.06 145 VAL A CA 1
ATOM 1185 C C . VAL A 1 145 ? 6.555 11.842 -2.215 1.00 85.06 145 VAL A C 1
ATOM 1187 O O . VAL A 1 145 ? 5.994 12.817 -1.709 1.00 85.06 145 VAL A O 1
ATOM 1190 N N . ILE A 1 146 ? 5.931 10.678 -2.411 1.00 83.62 146 ILE A N 1
ATOM 1191 C CA . ILE A 1 146 ? 4.522 10.430 -2.085 1.00 83.62 146 ILE A CA 1
ATOM 1192 C C . ILE A 1 146 ? 4.272 10.678 -0.596 1.00 83.62 146 ILE A C 1
ATOM 1194 O O . ILE A 1 146 ? 3.353 11.418 -0.243 1.00 83.62 146 ILE A O 1
ATOM 1198 N N . ILE A 1 147 ? 5.097 10.118 0.295 1.00 82.81 147 ILE A N 1
ATOM 1199 C CA . ILE A 1 147 ? 4.955 10.303 1.748 1.00 82.81 147 ILE A CA 1
ATOM 1200 C C . ILE A 1 147 ? 5.076 11.788 2.122 1.00 82.81 147 ILE A C 1
ATOM 1202 O O . ILE A 1 147 ? 4.242 12.302 2.871 1.00 82.81 147 ILE A O 1
ATOM 1206 N N . LYS A 1 148 ? 6.065 12.503 1.567 1.00 80.88 148 LYS A N 1
ATOM 1207 C CA . LYS A 1 148 ? 6.242 13.946 1.807 1.00 80.88 148 LYS A CA 1
ATOM 1208 C C . LYS A 1 148 ? 5.030 14.763 1.358 1.00 80.88 148 LYS A C 1
ATOM 1210 O O . LYS A 1 148 ? 4.594 15.639 2.097 1.00 80.88 148 LYS A O 1
ATOM 1215 N N . ARG A 1 149 ? 4.471 14.468 0.181 1.00 78.62 149 ARG A N 1
ATOM 1216 C CA . ARG A 1 149 ? 3.289 15.166 -0.356 1.00 78.62 149 ARG A CA 1
ATOM 1217 C C . ARG A 1 149 ? 2.013 14.834 0.411 1.00 78.62 149 ARG A C 1
ATOM 1219 O O . ARG A 1 149 ? 1.129 15.671 0.540 1.00 78.62 149 ARG A O 1
ATOM 1226 N N . THR A 1 150 ? 1.910 13.618 0.935 1.00 71.12 150 THR A N 1
ATOM 1227 C CA . THR A 1 150 ? 0.703 13.163 1.626 1.00 71.12 150 THR A CA 1
ATOM 1228 C C . THR A 1 150 ? 0.655 13.609 3.095 1.00 71.12 150 THR A C 1
ATOM 1230 O O . THR A 1 150 ? -0.449 13.745 3.622 1.00 71.12 150 THR A O 1
ATOM 1233 N N . GLN A 1 151 ? 1.780 13.887 3.771 1.00 62.25 151 GLN A N 1
ATOM 1234 C CA . GLN A 1 151 ? 1.897 14.472 5.137 1.00 62.25 151 GLN A CA 1
ATOM 1235 C C . GLN A 1 151 ? 1.121 13.777 6.293 1.00 62.25 151 GLN A C 1
ATOM 1237 O O . GLN A 1 151 ? 1.278 14.143 7.453 1.00 62.25 151 GLN A O 1
ATOM 1242 N N . ARG A 1 152 ? 0.274 12.780 6.007 1.00 57.44 152 ARG A N 1
ATOM 1243 C CA . ARG A 1 152 ? -0.672 12.110 6.926 1.00 57.44 152 ARG A CA 1
ATOM 1244 C C . ARG A 1 152 ? -0.689 10.588 6.759 1.00 57.44 152 ARG A C 1
ATOM 1246 O O . ARG A 1 152 ? -1.648 9.931 7.155 1.00 57.44 152 ARG A O 1
ATOM 1253 N N . SER A 1 153 ? 0.344 10.023 6.138 1.00 55.38 153 SER A N 1
ATOM 1254 C CA . SER A 1 153 ? 0.517 8.570 6.136 1.00 55.38 153 SER A CA 1
ATOM 1255 C C . SER A 1 153 ? 0.773 8.108 7.579 1.00 55.38 153 SER A C 1
ATOM 1257 O O . SER A 1 153 ? 1.529 8.763 8.302 1.00 55.38 153 SER A O 1
ATOM 1259 N N . GLU A 1 154 ? 0.205 6.992 8.030 1.00 58.38 154 GLU A N 1
ATOM 1260 C CA . GLU A 1 154 ? 0.620 6.387 9.308 1.00 58.38 154 GLU A CA 1
ATOM 1261 C C . GLU A 1 154 ? 2.126 6.051 9.312 1.00 58.38 154 GLU A C 1
ATOM 1263 O O . GLU A 1 154 ? 2.754 6.031 10.373 1.00 58.38 154 GLU A O 1
ATOM 1268 N N . ASP A 1 155 ? 2.738 5.916 8.128 1.00 51.41 155 ASP A N 1
ATOM 1269 C CA . ASP A 1 155 ? 4.188 5.781 7.967 1.00 51.41 155 ASP A CA 1
ATOM 1270 C C . ASP A 1 155 ? 4.956 7.081 8.249 1.00 51.41 155 ASP A C 1
ATOM 1272 O O . ASP A 1 155 ? 6.074 7.027 8.759 1.00 51.41 155 ASP A O 1
ATOM 1276 N N . THR A 1 156 ? 4.358 8.265 8.048 1.00 49.41 156 THR A N 1
ATOM 1277 C CA . THR A 1 156 ? 4.996 9.550 8.414 1.00 49.41 156 THR A CA 1
ATOM 1278 C C . THR A 1 156 ? 5.366 9.582 9.902 1.00 49.41 156 THR A C 1
ATOM 1280 O O . THR A 1 156 ? 6.369 10.179 10.278 1.00 49.41 156 THR A O 1
ATOM 1283 N N . LEU A 1 157 ? 4.629 8.868 10.761 1.00 43.41 157 LEU A N 1
ATOM 1284 C CA . LEU A 1 157 ? 4.920 8.789 12.194 1.00 43.41 157 LEU A CA 1
ATOM 1285 C C . LEU A 1 157 ? 6.085 7.849 12.556 1.00 43.41 157 LEU A C 1
ATOM 1287 O O . LEU A 1 157 ? 6.591 7.948 13.675 1.00 43.41 157 LEU A O 1
ATOM 1291 N N . ASN A 1 158 ? 6.512 6.953 11.660 1.00 41.97 158 ASN A N 1
ATOM 1292 C CA . ASN A 1 158 ? 7.691 6.099 11.856 1.00 41.97 158 ASN A CA 1
ATOM 1293 C C . ASN A 1 158 ? 8.917 6.655 11.116 1.00 41.97 158 ASN A C 1
ATOM 1295 O O . ASN A 1 158 ? 10.013 6.681 11.677 1.00 41.97 158 ASN A O 1
ATOM 1299 N N . THR A 1 159 ? 8.742 7.180 9.900 1.00 41.69 159 THR A N 1
ATOM 1300 C CA . THR A 1 159 ? 9.843 7.723 9.088 1.00 41.69 159 THR A CA 1
ATOM 1301 C C . THR A 1 159 ? 10.417 9.010 9.686 1.00 41.69 159 THR A C 1
ATOM 1303 O O . THR A 1 159 ? 11.638 9.172 9.728 1.00 41.69 159 THR A O 1
ATOM 1306 N N . VAL A 1 160 ? 9.570 9.885 10.250 1.00 41.00 160 VAL A N 1
ATOM 1307 C CA . VAL A 1 160 ? 10.022 11.104 10.953 1.00 41.00 160 VAL A CA 1
ATOM 1308 C C . VAL A 1 160 ? 10.799 10.754 12.231 1.00 41.00 160 VAL A C 1
ATOM 1310 O O . VAL A 1 160 ? 11.785 11.415 12.558 1.00 41.00 160 VAL A O 1
ATOM 1313 N N . GLY A 1 161 ? 10.420 9.677 12.929 1.00 38.62 161 GLY A N 1
ATOM 1314 C CA . GLY A 1 161 ? 11.137 9.195 14.115 1.00 38.62 161 GLY A CA 1
ATOM 1315 C C . GLY A 1 161 ? 12.534 8.650 13.796 1.00 38.62 161 GLY A C 1
ATOM 1316 O O . GLY A 1 161 ? 13.492 8.946 14.510 1.00 38.62 161 GLY A O 1
ATOM 1317 N N . ILE A 1 162 ? 12.674 7.906 12.693 1.00 43.72 162 ILE A N 1
ATOM 1318 C CA . ILE A 1 162 ? 13.963 7.353 12.245 1.00 43.72 162 ILE A CA 1
ATOM 1319 C C . ILE A 1 162 ? 14.897 8.463 11.736 1.00 43.72 162 ILE A C 1
ATOM 1321 O O . ILE A 1 162 ? 16.084 8.454 12.069 1.00 43.72 162 ILE A O 1
ATOM 1325 N N . GLN A 1 163 ? 14.378 9.452 10.996 1.00 39.19 163 GLN A N 1
ATOM 1326 C CA . GLN A 1 163 ? 15.172 10.616 10.581 1.00 39.19 163 GLN A CA 1
ATOM 1327 C C . GLN A 1 163 ? 15.673 11.430 11.779 1.00 39.19 163 GLN A C 1
ATOM 1329 O O . GLN A 1 163 ? 16.857 11.754 11.824 1.00 39.19 163 GLN A O 1
ATOM 1334 N N . ARG A 1 164 ? 14.820 11.681 12.786 1.00 40.44 164 ARG A N 1
ATOM 1335 C CA . ARG A 1 164 ? 15.218 12.392 14.017 1.00 40.44 164 ARG A CA 1
ATOM 1336 C C . ARG A 1 164 ? 16.277 11.650 14.838 1.00 40.44 164 ARG A C 1
ATOM 1338 O O . ARG A 1 164 ? 17.100 12.290 15.488 1.00 40.44 164 ARG A O 1
ATOM 1345 N N . ARG A 1 165 ? 16.274 10.312 14.830 1.00 43.06 165 ARG A N 1
ATOM 1346 C CA . ARG A 1 165 ? 17.303 9.508 15.516 1.00 43.06 165 ARG A CA 1
ATOM 1347 C C . ARG A 1 165 ? 18.648 9.558 14.795 1.00 43.06 165 ARG A C 1
ATOM 1349 O O . ARG A 1 165 ? 19.664 9.751 15.451 1.00 43.06 165 ARG A O 1
ATOM 1356 N N . ARG A 1 166 ? 18.662 9.461 13.461 1.00 46.12 166 ARG A N 1
ATOM 1357 C CA . ARG A 1 166 ? 19.904 9.583 12.677 1.00 46.12 166 ARG A CA 1
ATOM 1358 C C . ARG A 1 166 ? 20.517 10.980 12.750 1.00 46.12 166 ARG A C 1
ATOM 1360 O O . ARG A 1 166 ? 21.729 11.081 12.847 1.00 46.12 166 ARG A O 1
ATOM 1367 N N . SER A 1 167 ? 19.705 12.038 12.793 1.00 48.16 167 SER A N 1
ATOM 1368 C CA . SER A 1 167 ? 20.217 13.405 12.969 1.00 48.16 167 SER A CA 1
ATOM 1369 C C . SER A 1 167 ? 20.800 13.676 14.361 1.00 48.16 167 SER A C 1
ATOM 1371 O O . SER A 1 167 ? 21.538 14.639 14.525 1.00 48.16 167 SER A O 1
ATOM 1373 N N . ARG A 1 168 ? 20.461 12.863 15.374 1.00 50.91 168 ARG A N 1
ATOM 1374 C CA . ARG A 1 168 ? 21.031 12.966 16.730 1.00 50.91 168 ARG A CA 1
ATOM 1375 C C . ARG A 1 168 ? 22.290 12.119 16.920 1.00 50.91 168 ARG A C 1
ATOM 1377 O O . ARG A 1 168 ? 23.112 12.477 17.743 1.00 50.91 168 ARG A O 1
ATOM 1384 N N . ALA A 1 169 ? 22.453 11.043 16.151 1.00 51.19 169 ALA A N 1
ATOM 1385 C CA . ALA A 1 169 ? 23.624 10.163 16.210 1.00 51.19 169 ALA A CA 1
ATOM 1386 C C . ALA A 1 169 ? 24.850 10.692 15.433 1.00 51.19 169 ALA A C 1
ATOM 1388 O O . ALA A 1 169 ? 25.848 9.991 15.332 1.00 51.19 169 ALA A O 1
ATOM 1389 N N . GLY A 1 170 ? 24.759 11.891 14.849 1.00 45.38 170 GLY A N 1
ATOM 1390 C CA . GLY A 1 170 ? 25.820 12.508 14.047 1.00 45.38 170 GLY A CA 1
ATOM 1391 C C . GLY A 1 170 ? 26.107 13.962 14.416 1.00 45.38 170 GLY A C 1
ATOM 1392 O O . GLY A 1 170 ? 26.589 14.707 13.570 1.00 45.38 170 GLY A O 1
ATOM 1393 N N . ARG A 1 171 ? 25.767 14.392 15.637 1.00 40.66 171 ARG A N 1
ATOM 1394 C CA . ARG A 1 171 ? 26.322 15.631 16.191 1.00 40.66 171 ARG A CA 1
ATOM 1395 C C . ARG A 1 171 ? 27.482 15.245 17.115 1.00 40.66 171 ARG A C 1
ATOM 1397 O O . ARG A 1 171 ? 27.211 14.451 18.017 1.00 40.66 171 ARG A O 1
ATOM 1404 N N . PRO A 1 172 ? 28.719 15.709 16.853 1.00 48.97 172 PRO A N 1
ATOM 1405 C CA . PRO A 1 172 ? 29.780 15.659 17.852 1.00 48.97 172 PRO A CA 1
ATOM 1406 C C . PRO A 1 172 ? 29.376 16.442 19.107 1.00 48.97 172 PRO A C 1
ATOM 1408 O O . PRO A 1 172 ? 28.525 17.360 18.984 1.00 48.97 172 PRO A O 1
#

Foldseek 3Di:
DPVVVVVVVVVVVVVVVLVVLLCCQLVVVVVCVVPPPPQPVVVCVLQVVLVVPDDPVQSVCQSVQVFQKFKKKWDFSVDPAIAIDMGRRGPSVVSSVLQVQLVPPPDPPPCQVSVVCNVVPVSRIHIGTRDTDPDPVVRVVVSVVSCVSVVRHSVVVVVVVVVVVVVVVPDD

pLDDT: mean 71.73, std 17.32, range [29.58, 92.69]